Protein AF-A0A9C8ZLP3-F1 (afdb_monomer_lite)

Radius of gyration: 17.75 Å; chains: 1; bounding box: 31×35×66 Å

Structure (mmCIF, N/CA/C/O backbone):
data_AF-A0A9C8ZLP3-F1
#
_entry.id   AF-A0A9C8ZLP3-F1
#
loop_
_atom_site.group_PDB
_atom_site.id
_atom_site.type_symbol
_atom_site.label_atom_id
_atom_site.label_alt_id
_atom_site.label_comp_id
_atom_site.label_asym_id
_atom_site.label_entity_id
_atom_site.label_seq_id
_atom_site.pdbx_PDB_ins_code
_atom_site.Cartn_x
_atom_site.Cartn_y
_atom_site.Cartn_z
_atom_site.occupancy
_atom_site.B_iso_or_equiv
_atom_site.auth_seq_id
_atom_site.auth_comp_id
_atom_site.auth_asym_id
_atom_site.auth_atom_id
_atom_site.pdbx_PDB_model_num
ATOM 1 N N . MET A 1 1 ? -12.199 25.656 43.383 1.00 52.47 1 MET A N 1
ATOM 2 C CA . MET A 1 1 ? -12.696 25.255 42.046 1.00 52.47 1 MET A CA 1
ATOM 3 C C . MET A 1 1 ? -11.697 24.289 41.412 1.00 52.47 1 MET A C 1
ATOM 5 O O . MET A 1 1 ? -10.614 24.741 41.052 1.00 52.47 1 MET A O 1
ATOM 9 N N . PRO A 1 2 ? -11.982 22.980 41.310 1.00 51.72 2 PRO A N 1
ATOM 10 C CA . PRO A 1 2 ? -11.086 22.053 40.631 1.00 51.72 2 PRO A CA 1
ATOM 11 C C . PRO A 1 2 ? -11.290 22.150 39.112 1.00 51.72 2 PRO A C 1
ATOM 13 O O . PRO A 1 2 ? -12.404 22.006 38.611 1.00 51.72 2 PRO A O 1
ATOM 16 N N . ARG A 1 3 ? -10.205 22.421 38.374 1.00 53.78 3 ARG A N 1
ATOM 17 C CA . ARG A 1 3 ? -10.180 22.387 36.905 1.00 53.78 3 ARG A CA 1
ATOM 18 C C . ARG A 1 3 ? -10.364 20.938 36.453 1.00 53.78 3 ARG A C 1
ATOM 20 O O . ARG A 1 3 ? -9.429 20.144 36.517 1.00 53.78 3 ARG A O 1
ATOM 27 N N . LEU A 1 4 ? -11.566 20.603 35.991 1.00 54.75 4 LEU A N 1
ATOM 28 C CA . LEU A 1 4 ? -11.827 19.371 35.253 1.00 54.75 4 LEU A CA 1
ATOM 29 C C . LEU A 1 4 ? -10.991 19.402 33.970 1.00 54.75 4 LEU A C 1
ATOM 31 O O . LEU A 1 4 ? -11.309 20.115 33.017 1.00 54.75 4 LEU A O 1
ATOM 35 N N . SER A 1 5 ? -9.888 18.654 33.964 1.00 52.09 5 SER A N 1
ATOM 36 C CA . SER A 1 5 ? -9.126 18.388 32.752 1.00 52.09 5 SER A CA 1
ATOM 37 C C . SER A 1 5 ? -10.043 17.577 31.828 1.00 52.09 5 SER A C 1
ATOM 39 O O . SER A 1 5 ? -10.352 16.407 32.056 1.00 52.09 5 SER A O 1
ATOM 41 N N . LYS A 1 6 ? -10.587 18.251 30.810 1.00 52.53 6 LYS A N 1
ATOM 42 C CA . LYS A 1 6 ? -11.240 17.601 29.676 1.00 52.53 6 LYS A CA 1
ATOM 43 C C . LYS A 1 6 ? -10.163 16.768 28.982 1.00 52.53 6 LYS A C 1
ATOM 45 O O . LYS A 1 6 ? -9.488 17.260 28.080 1.00 52.53 6 LYS A O 1
ATOM 50 N N . LYS A 1 7 ? -10.007 15.502 29.380 1.00 52.66 7 LYS A N 1
ATOM 51 C CA . LYS A 1 7 ? -9.528 14.457 28.469 1.00 52.66 7 LYS A CA 1
ATOM 52 C C . LYS A 1 7 ? -10.536 14.416 27.327 1.00 52.66 7 LYS A C 1
ATOM 54 O O . LYS A 1 7 ? -11.556 13.743 27.408 1.00 52.66 7 LYS A O 1
ATOM 59 N N . ARG A 1 8 ? -10.3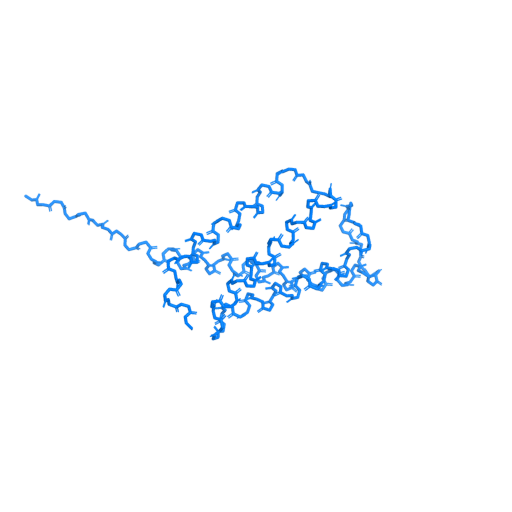05 15.249 26.314 1.00 54.38 8 ARG A N 1
ATOM 60 C CA . ARG A 1 8 ? -11.034 15.214 25.052 1.00 54.38 8 ARG A CA 1
ATOM 61 C C . ARG A 1 8 ? -10.865 13.787 24.543 1.00 54.38 8 ARG A C 1
ATOM 63 O O . ARG A 1 8 ? -9.734 13.358 24.350 1.00 54.38 8 ARG A O 1
ATOM 70 N N . ASP A 1 9 ? -11.953 13.033 24.434 1.00 55.53 9 ASP A N 1
ATOM 71 C CA . ASP A 1 9 ? -11.924 11.707 23.828 1.00 55.53 9 ASP A CA 1
ATOM 72 C C . ASP A 1 9 ? -11.326 11.853 22.419 1.00 55.53 9 ASP A C 1
ATOM 74 O O . ASP A 1 9 ? -11.980 12.317 21.490 1.00 55.53 9 ASP A O 1
ATOM 78 N N . GLU A 1 10 ? -10.045 11.516 22.260 1.00 59.22 10 GLU A N 1
ATOM 79 C CA . GLU A 1 10 ? -9.337 11.530 20.969 1.00 59.22 10 GLU A CA 1
ATOM 80 C C . GLU A 1 10 ? -9.709 10.317 20.106 1.00 59.22 10 GLU A C 1
ATOM 82 O O . GLU A 1 10 ? -9.320 10.216 18.941 1.00 59.22 10 GLU A O 1
ATOM 87 N N . ARG A 1 11 ? -10.472 9.374 20.672 1.00 63.66 11 ARG A N 1
ATOM 88 C CA . ARG A 1 11 ? -10.930 8.165 19.986 1.00 63.66 11 ARG A CA 1
ATOM 89 C C . ARG A 1 11 ? -11.678 8.479 18.682 1.00 63.66 11 ARG A C 1
ATOM 91 O O . ARG A 1 11 ? -11.249 7.931 17.669 1.00 63.66 11 ARG A O 1
ATOM 98 N N . PRO A 1 12 ? -12.708 9.349 18.633 1.00 72.06 12 PRO A N 1
ATOM 99 C CA . PRO A 1 12 ? -13.403 9.670 17.384 1.00 72.06 12 PRO A CA 1
ATOM 100 C C . PRO A 1 12 ? -12.479 10.264 16.313 1.00 72.06 12 PRO A C 1
ATOM 102 O O . PRO A 1 12 ? -12.583 9.884 15.151 1.00 72.06 12 PRO A O 1
ATOM 105 N N . ALA A 1 13 ? -11.518 11.115 16.692 1.00 77.38 13 ALA A N 1
ATOM 106 C CA . ALA A 1 13 ? -10.585 11.724 15.742 1.00 77.38 13 ALA A CA 1
ATOM 107 C C . ALA A 1 13 ? -9.642 10.690 15.100 1.00 77.38 13 ALA A C 1
ATOM 109 O O . ALA A 1 13 ? -9.403 10.734 13.896 1.00 77.38 13 ALA A O 1
ATOM 110 N N . ARG A 1 14 ? -9.150 9.715 15.878 1.00 78.25 14 ARG A N 1
ATOM 111 C CA . ARG A 1 14 ? -8.295 8.631 15.360 1.00 78.25 14 ARG A CA 1
ATOM 112 C C . ARG A 1 14 ? -9.042 7.681 14.428 1.00 78.25 14 ARG A C 1
ATOM 114 O O . ARG A 1 14 ? -8.485 7.279 13.413 1.00 78.25 14 ARG A O 1
ATOM 121 N N . HIS A 1 15 ? -10.287 7.334 14.758 1.00 81.25 15 HIS A N 1
ATOM 122 C CA . HIS A 1 15 ? -11.114 6.475 13.902 1.00 81.25 15 HIS A CA 1
ATOM 123 C C . HIS A 1 15 ? -11.460 7.173 12.588 1.00 81.25 15 HIS A C 1
ATOM 125 O O . HIS A 1 15 ? -11.387 6.552 11.528 1.00 81.25 15 HIS A O 1
ATOM 131 N N . TRP A 1 16 ? -11.780 8.469 12.650 1.00 84.94 16 TRP A N 1
ATOM 132 C CA . TRP A 1 16 ? -11.996 9.281 11.458 1.00 84.94 16 TRP A CA 1
ATOM 133 C C . TRP A 1 16 ? -10.737 9.330 10.587 1.00 84.94 16 TRP A C 1
ATOM 135 O O . TRP A 1 16 ? -10.803 8.983 9.411 1.00 84.94 16 TRP A O 1
ATOM 145 N N . LEU A 1 17 ? -9.578 9.646 11.175 1.00 87.56 17 LEU A N 1
ATOM 146 C CA . LEU A 1 17 ? -8.311 9.720 10.446 1.00 87.56 17 LEU A CA 1
ATOM 147 C C . LEU A 1 17 ? -7.940 8.382 9.791 1.00 87.56 17 LEU A C 1
ATOM 149 O O . LEU A 1 17 ? -7.583 8.355 8.617 1.00 87.56 17 LEU A O 1
ATOM 153 N N . LEU A 1 18 ? -8.062 7.268 10.519 1.00 86.94 18 LEU A N 1
ATOM 154 C CA . LEU A 1 18 ? -7.799 5.940 9.963 1.00 86.94 18 LEU A CA 1
ATOM 155 C C . LEU A 1 18 ? -8.747 5.617 8.802 1.00 86.94 18 LEU A C 1
ATOM 157 O O . LEU A 1 18 ? -8.304 5.091 7.787 1.00 86.94 18 LEU A O 1
ATOM 161 N N . SER A 1 19 ? -10.030 5.959 8.931 1.00 86.44 19 SER A N 1
ATOM 162 C CA . SER A 1 19 ? -11.024 5.723 7.877 1.00 86.44 19 SER A CA 1
ATOM 163 C C . SER A 1 19 ? -10.720 6.533 6.619 1.00 86.44 19 SER A C 1
ATOM 165 O O . SER A 1 19 ? -10.851 6.006 5.519 1.00 86.44 19 SER A O 1
ATOM 167 N N . VAL A 1 20 ? -10.268 7.783 6.776 1.00 90.31 20 VAL A N 1
ATOM 168 C CA . VAL A 1 20 ? -9.828 8.632 5.659 1.00 90.31 20 VAL A CA 1
ATOM 169 C C . VAL A 1 20 ? -8.602 8.0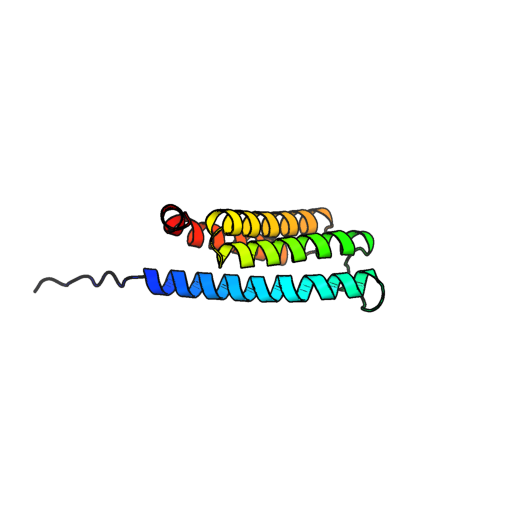29 4.977 1.00 90.31 20 VAL A C 1
ATOM 171 O O . VAL A 1 20 ? -8.612 7.861 3.761 1.00 90.31 20 VAL A O 1
ATOM 174 N N . ILE A 1 21 ? -7.575 7.642 5.741 1.00 89.81 21 ILE A N 1
ATOM 175 C CA . ILE A 1 21 ? -6.356 7.042 5.174 1.00 89.81 21 ILE A CA 1
ATOM 176 C C . ILE A 1 21 ? -6.684 5.741 4.434 1.00 89.81 21 ILE A C 1
ATOM 178 O O . ILE A 1 21 ? -6.206 5.529 3.322 1.00 89.81 21 ILE A O 1
ATOM 182 N N . LEU A 1 22 ? -7.524 4.881 5.013 1.00 89.12 22 LEU A N 1
ATOM 183 C CA . LEU A 1 22 ? -7.939 3.635 4.372 1.00 89.12 22 LEU A CA 1
ATOM 184 C C . LEU A 1 22 ? -8.770 3.874 3.112 1.00 89.12 22 LEU A C 1
ATOM 186 O O . LEU A 1 22 ? -8.567 3.168 2.131 1.00 89.12 22 LEU A O 1
ATOM 190 N N . ALA A 1 23 ? -9.643 4.883 3.096 1.00 89.25 23 ALA A N 1
ATOM 191 C CA . ALA A 1 23 ? -10.398 5.246 1.900 1.00 89.25 23 ALA A CA 1
ATOM 192 C C . ALA A 1 23 ? -9.478 5.765 0.782 1.00 89.25 23 ALA A C 1
ATOM 194 O O . ALA A 1 23 ? -9.641 5.383 -0.376 1.00 89.25 23 ALA A O 1
ATOM 195 N N . MET A 1 24 ? -8.474 6.580 1.126 1.00 91.12 24 MET A N 1
ATOM 196 C CA . MET A 1 24 ? -7.462 7.031 0.166 1.00 91.12 24 MET A CA 1
ATOM 197 C C . MET A 1 24 ? -6.656 5.850 -0.383 1.00 91.12 24 MET A C 1
ATOM 199 O O . MET A 1 24 ? -6.482 5.745 -1.592 1.00 91.12 24 MET A O 1
ATOM 203 N N . LEU A 1 25 ? -6.224 4.922 0.478 1.00 90.38 25 LEU A N 1
ATOM 204 C CA . LEU A 1 25 ? -5.530 3.704 0.051 1.00 90.38 25 LEU A CA 1
ATOM 205 C C . LEU A 1 25 ? -6.413 2.811 -0.825 1.00 90.38 25 LEU A C 1
ATOM 207 O O . LEU A 1 25 ? -5.928 2.286 -1.823 1.00 90.38 25 LEU A O 1
ATOM 211 N N . ALA A 1 26 ? -7.699 2.666 -0.493 1.00 88.25 26 ALA A N 1
ATOM 212 C CA . ALA A 1 26 ? -8.655 1.925 -1.310 1.00 88.25 26 ALA A CA 1
ATOM 213 C C . ALA A 1 26 ? -8.715 2.503 -2.725 1.00 88.25 26 ALA A C 1
ATOM 215 O O . ALA A 1 26 ? -8.579 1.757 -3.689 1.00 88.25 26 ALA A O 1
ATOM 216 N N . ALA A 1 27 ? -8.872 3.825 -2.846 1.00 88.88 27 ALA A N 1
ATOM 217 C CA . ALA A 1 27 ? -8.910 4.501 -4.136 1.00 88.88 27 ALA A CA 1
ATOM 218 C C . ALA A 1 27 ? -7.599 4.300 -4.909 1.00 88.88 27 ALA A C 1
ATOM 220 O O . ALA A 1 27 ? -7.637 3.910 -6.073 1.00 88.88 27 ALA A O 1
ATOM 221 N N . THR A 1 28 ? -6.447 4.481 -4.258 1.00 88.56 28 THR A N 1
ATOM 222 C CA . THR A 1 28 ? -5.137 4.277 -4.890 1.00 88.56 28 THR A CA 1
ATOM 223 C C . THR A 1 28 ? -4.965 2.851 -5.402 1.00 88.56 28 THR A C 1
ATOM 225 O O . THR A 1 28 ? -4.559 2.669 -6.543 1.00 88.56 28 THR A O 1
ATOM 228 N N . PHE A 1 29 ? -5.303 1.834 -4.607 1.00 90.00 29 PHE A N 1
ATOM 229 C CA . PHE A 1 29 ? -5.144 0.438 -5.017 1.00 90.00 29 PHE A CA 1
ATOM 230 C C . PHE A 1 29 ? -6.162 0.009 -6.083 1.00 90.00 29 PHE A C 1
ATOM 232 O O . PHE A 1 29 ? -5.799 -0.684 -7.034 1.00 90.00 29 PHE A O 1
ATOM 239 N N . LEU A 1 30 ? -7.422 0.445 -5.961 1.00 89.44 30 LEU A N 1
ATOM 240 C CA . LEU A 1 30 ? -8.484 0.130 -6.922 1.00 89.44 30 LEU A CA 1
ATOM 241 C C . LEU A 1 30 ? -8.273 0.804 -8.278 1.00 89.44 30 LEU A C 1
ATOM 243 O O . LEU A 1 30 ? -8.640 0.218 -9.290 1.00 89.44 30 LEU A O 1
ATOM 247 N N . LEU A 1 31 ? -7.695 2.007 -8.307 1.00 89.69 31 LEU A N 1
ATOM 248 C CA . LEU A 1 31 ? -7.357 2.707 -9.550 1.00 89.69 31 LEU A CA 1
ATOM 249 C C . LEU A 1 31 ? -5.983 2.289 -10.087 1.00 89.69 31 LEU A C 1
ATOM 251 O O . LEU A 1 31 ? -5.794 2.204 -11.297 1.00 89.69 31 LEU A O 1
ATOM 255 N N . GLY A 1 32 ? -5.035 1.976 -9.204 1.00 85.94 32 GLY A N 1
ATOM 256 C CA . GLY A 1 32 ? -3.687 1.559 -9.576 1.00 85.94 32 GLY A CA 1
ATOM 257 C C . GLY A 1 32 ? -3.666 0.215 -10.297 1.00 85.94 32 GLY A C 1
ATOM 258 O O . GLY A 1 32 ? -2.994 0.084 -11.315 1.00 85.94 32 GLY A O 1
ATOM 259 N N . ALA A 1 33 ? -4.427 -0.778 -9.825 1.00 88.31 33 ALA A N 1
ATOM 260 C CA . ALA A 1 33 ? -4.485 -2.095 -10.465 1.00 88.31 33 ALA A CA 1
ATOM 261 C C . ALA A 1 33 ? -4.887 -2.046 -11.959 1.00 88.31 33 ALA A C 1
ATOM 263 O O . ALA A 1 33 ? -4.129 -2.575 -12.774 1.00 88.31 33 ALA A O 1
ATOM 264 N N . PRO A 1 34 ? -6.013 -1.415 -12.361 1.00 89.62 34 PRO A N 1
ATOM 265 C CA . PRO A 1 34 ? -6.380 -1.306 -13.768 1.00 89.62 34 PRO A CA 1
ATOM 266 C C . PRO A 1 34 ? -5.409 -0.417 -14.547 1.00 89.62 34 PRO A C 1
ATOM 268 O O . PRO A 1 34 ? -5.066 -0.778 -15.665 1.00 89.62 34 PRO A O 1
ATOM 271 N N . TYR A 1 35 ? -4.905 0.675 -13.963 1.00 88.25 35 TYR A N 1
ATOM 272 C CA . TYR A 1 35 ? -3.902 1.528 -14.610 1.00 88.25 35 TYR A CA 1
ATOM 273 C C . TYR A 1 35 ? -2.639 0.738 -14.997 1.00 88.25 35 TYR A C 1
ATOM 275 O O . TYR A 1 35 ? -2.261 0.687 -16.166 1.00 88.25 35 TYR A O 1
ATOM 283 N N . PHE A 1 36 ? -2.022 0.029 -14.044 1.00 87.44 36 PHE A N 1
ATOM 284 C CA . PHE A 1 36 ? -0.828 -0.776 -14.325 1.00 87.44 36 PHE A CA 1
ATOM 285 C C . PHE A 1 36 ? -1.116 -1.952 -15.257 1.00 87.44 36 PHE A C 1
ATOM 287 O O . PHE A 1 36 ? -0.230 -2.367 -16.001 1.00 87.44 36 PHE A O 1
ATOM 294 N N . PHE A 1 37 ? -2.342 -2.478 -15.245 1.00 89.06 37 PHE A N 1
ATOM 295 C CA . PHE A 1 37 ? -2.747 -3.525 -16.173 1.00 89.06 37 PHE A CA 1
ATOM 296 C C . PHE A 1 37 ? -2.843 -2.990 -17.603 1.00 89.06 37 PHE A C 1
ATOM 298 O O . PHE A 1 37 ? -2.272 -3.596 -18.505 1.00 89.06 37 PHE A O 1
ATOM 305 N N . LEU A 1 38 ? -3.496 -1.840 -17.801 1.00 90.12 38 LEU A N 1
ATOM 306 C CA . LEU A 1 38 ? -3.577 -1.162 -19.096 1.00 90.12 38 LEU A CA 1
ATOM 307 C C . LEU A 1 38 ? -2.189 -0.771 -19.612 1.00 90.12 38 LEU A C 1
ATOM 309 O O . LEU A 1 38 ? -1.911 -0.954 -20.797 1.00 90.12 38 LEU A O 1
ATOM 313 N N . ALA A 1 39 ? -1.303 -0.313 -18.724 1.00 87.56 39 ALA A N 1
ATOM 314 C CA . ALA A 1 39 ? 0.086 -0.039 -19.071 1.00 87.56 39 ALA A CA 1
ATOM 315 C C . ALA A 1 39 ? 0.840 -1.310 -19.492 1.00 87.56 39 ALA A C 1
ATOM 317 O O . ALA A 1 39 ? 1.551 -1.314 -20.493 1.00 87.56 39 ALA A O 1
ATOM 318 N N . TRP A 1 40 ? 0.641 -2.420 -18.775 1.00 87.75 40 TRP A N 1
ATOM 319 C CA . TRP A 1 40 ? 1.289 -3.695 -19.088 1.00 87.75 40 TRP A CA 1
ATOM 320 C C . TRP A 1 40 ? 0.874 -4.258 -20.454 1.00 87.75 40 TRP A C 1
ATOM 322 O O . TRP A 1 40 ? 1.724 -4.753 -21.194 1.00 87.75 40 TRP A O 1
ATOM 332 N N . ILE A 1 41 ? -0.406 -4.157 -20.822 1.00 89.75 41 ILE A N 1
ATOM 333 C CA . ILE A 1 41 ? -0.890 -4.608 -22.138 1.00 89.75 41 ILE A CA 1
ATOM 334 C C . ILE A 1 41 ? -0.632 -3.590 -23.267 1.00 89.75 41 ILE A C 1
ATOM 336 O O . ILE A 1 41 ? -1.080 -3.807 -24.391 1.00 89.75 41 ILE A O 1
ATOM 340 N N . GLY A 1 42 ? 0.068 -2.484 -22.983 1.00 83.88 42 GLY A N 1
ATOM 341 C CA . GLY A 1 42 ? 0.446 -1.462 -23.965 1.00 83.88 42 GLY A CA 1
ATOM 342 C C . GLY A 1 42 ? -0.681 -0.512 -24.383 1.00 83.88 42 GLY A C 1
ATOM 343 O O . GLY A 1 42 ? -0.552 0.177 -25.393 1.00 83.88 42 GLY A O 1
ATOM 344 N N . VAL A 1 43 ? -1.789 -0.477 -23.637 1.00 88.19 43 VAL A N 1
ATOM 345 C CA . VAL A 1 43 ? -2.913 0.447 -23.878 1.00 88.19 43 VAL A CA 1
ATOM 346 C C . VAL A 1 43 ? -2.634 1.825 -23.278 1.00 88.19 43 VAL A C 1
ATOM 348 O O . VAL A 1 43 ? -3.037 2.836 -23.849 1.00 88.19 43 VA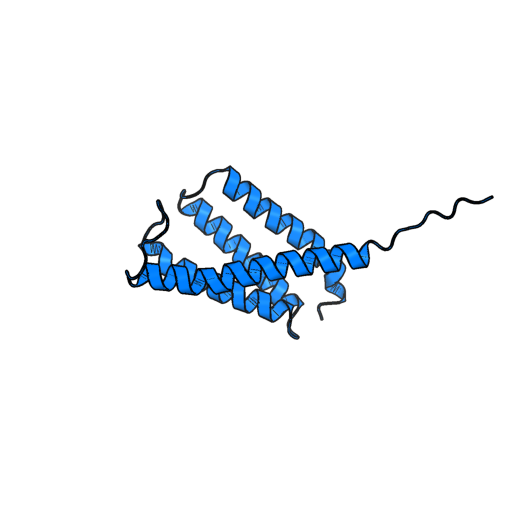L A O 1
ATOM 351 N N . GLU A 1 44 ? -1.914 1.878 -22.157 1.00 84.56 44 GLU A N 1
ATOM 352 C CA . GLU A 1 44 ? -1.438 3.125 -21.556 1.00 84.56 44 GLU A CA 1
ATOM 353 C C . GLU A 1 44 ? 0.088 3.174 -21.499 1.00 84.56 44 GLU A C 1
ATOM 355 O O . GLU A 1 44 ? 0.766 2.149 -21.475 1.00 84.56 44 GLU A O 1
ATOM 360 N N . ASN A 1 45 ? 0.646 4.384 -21.469 1.00 82.06 45 ASN A N 1
ATOM 361 C CA . ASN A 1 45 ? 2.077 4.533 -21.239 1.0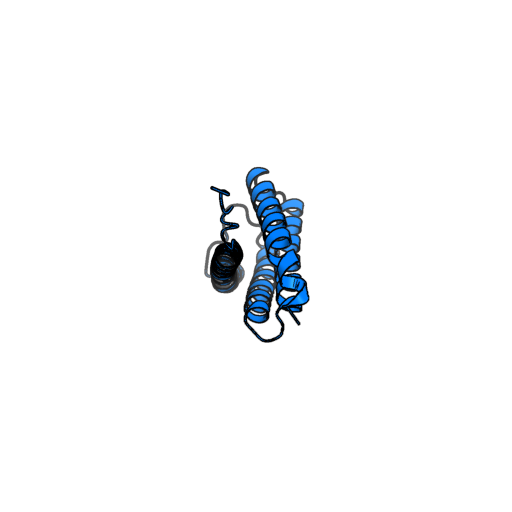0 82.06 45 ASN A CA 1
ATOM 362 C C . ASN A 1 45 ? 2.364 4.343 -19.744 1.00 82.06 45 ASN A C 1
ATOM 364 O O . ASN A 1 45 ? 1.701 4.988 -18.919 1.00 82.06 45 ASN A O 1
ATOM 368 N N . PRO A 1 46 ? 3.354 3.511 -19.376 1.00 78.25 46 PRO A N 1
ATOM 369 C CA . PRO A 1 46 ? 3.778 3.402 -17.993 1.00 78.25 46 PRO A CA 1
ATOM 370 C C . PRO A 1 46 ? 4.319 4.751 -17.497 1.00 78.25 46 PRO A C 1
ATOM 372 O O . PRO A 1 46 ? 4.772 5.581 -18.299 1.00 78.25 46 PRO A O 1
ATOM 375 N N . PRO A 1 47 ? 4.300 5.000 -16.178 1.00 72.81 47 PRO A N 1
ATOM 376 C CA . PRO A 1 47 ? 4.851 6.230 -15.645 1.00 72.81 47 PRO A CA 1
ATOM 377 C C . PRO A 1 47 ? 6.339 6.368 -16.016 1.00 72.81 47 PRO A C 1
ATOM 379 O O . PRO A 1 47 ? 7.070 5.373 -16.037 1.00 72.81 47 PRO A O 1
ATOM 382 N N . PRO A 1 48 ? 6.823 7.594 -16.281 1.00 70.88 48 PRO A N 1
ATOM 383 C CA . PRO A 1 48 ? 8.203 7.800 -16.693 1.00 70.88 48 PRO A CA 1
ATOM 384 C C . PRO A 1 48 ? 9.183 7.224 -15.664 1.00 70.88 48 PRO A C 1
ATOM 386 O O . PRO A 1 48 ? 9.087 7.511 -14.470 1.00 70.88 48 PRO A O 1
ATOM 389 N N . GLY A 1 49 ? 10.137 6.423 -16.141 1.00 70.31 49 GLY A N 1
ATOM 390 C CA . GLY A 1 49 ? 11.155 5.777 -15.310 1.00 70.31 49 GLY A CA 1
ATOM 391 C C . GLY A 1 49 ? 10.762 4.406 -14.759 1.00 70.31 49 GLY A C 1
ATOM 392 O O . GLY A 1 49 ? 11.605 3.766 -14.141 1.00 70.31 49 GLY A O 1
ATOM 393 N N . TRP A 1 50 ? 9.537 3.927 -14.986 1.00 70.25 50 TRP A N 1
ATOM 394 C CA . TRP A 1 50 ? 9.111 2.619 -14.491 1.00 70.25 50 TRP A CA 1
ATOM 395 C C . TRP A 1 50 ? 9.586 1.479 -15.399 1.00 70.25 50 TRP A C 1
ATOM 397 O O . TRP A 1 50 ? 9.390 1.556 -16.610 1.00 70.25 50 TRP A O 1
ATOM 407 N N . PRO A 1 51 ? 10.191 0.409 -14.848 1.00 73.25 51 PRO A N 1
ATOM 408 C CA . PRO A 1 51 ? 10.589 -0.742 -15.651 1.00 73.25 51 PRO A CA 1
ATOM 409 C C . PRO A 1 51 ? 9.360 -1.512 -16.158 1.00 73.25 51 PRO A C 1
ATOM 411 O O . PRO A 1 51 ? 8.561 -1.982 -15.352 1.00 73.25 51 PRO A O 1
ATOM 414 N N . ASP A 1 52 ? 9.244 -1.750 -17.467 1.00 70.88 52 ASP A N 1
ATOM 415 C CA . ASP A 1 52 ? 8.111 -2.505 -18.042 1.00 70.88 52 ASP A CA 1
ATOM 416 C C . ASP A 1 52 ? 7.951 -3.902 -17.418 1.00 70.88 52 ASP A C 1
ATOM 418 O O . ASP A 1 52 ? 6.843 -4.377 -17.165 1.00 70.88 52 ASP A O 1
ATOM 422 N N . ALA A 1 53 ? 9.076 -4.545 -17.086 1.00 76.25 53 ALA A N 1
ATOM 423 C CA . ALA A 1 53 ? 9.112 -5.870 -16.471 1.00 76.25 53 ALA A CA 1
ATOM 424 C C . ALA A 1 53 ? 8.473 -5.927 -15.069 1.00 76.25 53 ALA A C 1
ATOM 426 O O . ALA A 1 53 ? 8.162 -7.017 -14.586 1.00 76.25 53 ALA A O 1
ATOM 427 N N . SER A 1 54 ? 8.278 -4.787 -14.399 1.00 79.62 54 SER A N 1
ATOM 428 C CA . SER A 1 54 ? 7.688 -4.739 -13.060 1.00 79.62 54 SER A CA 1
ATOM 429 C C . SER A 1 54 ? 6.202 -4.390 -13.046 1.00 79.62 54 SER A C 1
ATOM 431 O O . SER A 1 54 ? 5.554 -4.596 -12.018 1.00 79.62 54 SER A O 1
ATOM 433 N N . LEU A 1 55 ? 5.622 -3.956 -14.170 1.00 84.81 55 LEU A N 1
ATOM 434 C CA . LEU A 1 55 ? 4.193 -3.632 -14.272 1.00 84.81 55 LEU A CA 1
ATOM 435 C C . LEU A 1 55 ? 3.274 -4.777 -13.797 1.00 84.81 55 LEU A C 1
ATOM 437 O O . LEU A 1 55 ? 2.376 -4.500 -12.998 1.00 84.81 55 LEU A O 1
ATOM 441 N N . PRO A 1 56 ? 3.514 -6.063 -14.142 1.00 87.81 56 PRO A N 1
ATOM 442 C CA . PRO A 1 56 ? 2.682 -7.164 -13.647 1.00 87.81 56 PRO A CA 1
ATOM 443 C C . PRO A 1 56 ? 2.734 -7.304 -12.120 1.00 87.81 56 PRO A C 1
ATOM 445 O O . PRO A 1 56 ? 1.720 -7.571 -11.477 1.00 87.81 56 PRO A O 1
ATOM 448 N N . LEU A 1 57 ? 3.910 -7.084 -11.520 1.00 87.56 57 LEU A N 1
ATOM 449 C CA . LEU A 1 57 ? 4.088 -7.093 -10.066 1.00 87.56 57 LEU A CA 1
ATOM 450 C C . LEU A 1 57 ? 3.263 -5.984 -9.411 1.00 87.56 57 LEU A C 1
ATOM 452 O O . LEU A 1 57 ? 2.587 -6.237 -8.416 1.00 87.56 57 LEU A O 1
ATOM 456 N N . TYR A 1 58 ? 3.255 -4.781 -9.985 1.00 87.00 58 TYR A N 1
ATOM 457 C CA . TYR A 1 58 ? 2.434 -3.688 -9.473 1.00 87.00 58 TYR A CA 1
ATOM 458 C C . TYR A 1 58 ? 0.935 -3.967 -9.600 1.00 87.00 58 TYR A C 1
ATOM 460 O O . TYR A 1 58 ? 0.202 -3.630 -8.670 1.00 87.00 58 TYR A O 1
ATOM 468 N N . VAL A 1 59 ? 0.471 -4.630 -10.663 1.00 90.44 59 VAL A N 1
ATOM 469 C CA . VAL A 1 59 ? -0.930 -5.084 -10.764 1.00 90.44 59 VAL A CA 1
ATOM 470 C C . VAL A 1 59 ? -1.277 -6.012 -9.600 1.00 90.44 59 VAL A C 1
ATOM 472 O O . VAL A 1 59 ? -2.253 -5.768 -8.888 1.00 90.44 59 VAL A O 1
ATOM 475 N N . VAL A 1 60 ? -0.453 -7.037 -9.361 1.00 92.25 60 VAL A N 1
ATOM 476 C CA . VAL A 1 60 ? -0.672 -8.015 -8.283 1.00 92.25 60 VAL A CA 1
ATOM 477 C C . VAL A 1 60 ? -0.665 -7.338 -6.913 1.00 92.25 60 VAL A C 1
ATOM 479 O O . VAL A 1 60 ? -1.556 -7.580 -6.098 1.00 92.25 60 VAL A O 1
ATOM 482 N N . ILE A 1 61 ? 0.303 -6.455 -6.664 1.00 91.75 61 ILE A N 1
ATOM 483 C CA . ILE A 1 61 ? 0.426 -5.738 -5.393 1.00 91.75 61 ILE A CA 1
ATOM 484 C C . ILE A 1 61 ? -0.769 -4.803 -5.171 1.00 91.75 61 ILE A C 1
ATOM 486 O O . ILE A 1 61 ? -1.320 -4.783 -4.073 1.00 91.75 61 ILE A O 1
ATOM 490 N N . ASN A 1 62 ? -1.217 -4.067 -6.192 1.00 90.94 62 ASN A N 1
ATOM 491 C CA . ASN A 1 62 ? -2.386 -3.192 -6.067 1.00 90.94 62 ASN A CA 1
ATOM 492 C C . ASN A 1 62 ? -3.676 -4.000 -5.862 1.00 90.94 62 ASN A C 1
ATOM 494 O O . ASN A 1 62 ? -4.487 -3.638 -5.013 1.00 90.94 62 ASN A O 1
ATOM 498 N N . ALA A 1 63 ? -3.849 -5.132 -6.551 1.00 91.94 63 ALA A N 1
ATOM 499 C CA . ALA A 1 63 ? -4.990 -6.020 -6.329 1.00 91.94 63 ALA A CA 1
ATOM 500 C C . ALA A 1 63 ? -5.006 -6.579 -4.894 1.00 91.94 63 ALA A C 1
ATOM 502 O O . ALA A 1 63 ? -6.044 -6.565 -4.227 1.00 91.94 63 ALA A O 1
ATOM 503 N N . PHE A 1 64 ? -3.845 -7.005 -4.384 1.00 93.31 64 PHE A N 1
ATOM 504 C CA . PHE A 1 64 ? -3.705 -7.470 -3.004 1.00 93.31 64 PHE A CA 1
ATOM 505 C C . PHE A 1 64 ? -3.933 -6.341 -1.986 1.00 93.31 64 PHE A C 1
ATOM 507 O O . PHE A 1 64 ? -4.578 -6.555 -0.956 1.00 93.31 64 PHE A O 1
ATOM 514 N N . GLY A 1 65 ? -3.481 -5.124 -2.296 1.00 90.94 65 GLY A N 1
ATOM 515 C CA . GLY A 1 65 ? -3.750 -3.920 -1.515 1.00 90.94 65 GLY A CA 1
ATOM 516 C C . GLY A 1 65 ? -5.238 -3.606 -1.422 1.00 90.94 65 GLY A C 1
ATOM 517 O O . GLY A 1 65 ? -5.758 -3.424 -0.321 1.00 90.94 65 GLY A O 1
ATOM 518 N N . ALA A 1 66 ? -5.951 -3.625 -2.550 1.00 90.56 66 ALA A N 1
ATOM 519 C CA . ALA A 1 66 ? -7.395 -3.409 -2.592 1.00 90.56 66 ALA A CA 1
ATOM 520 C C . ALA A 1 66 ? -8.143 -4.479 -1.781 1.00 90.56 66 ALA A C 1
ATOM 522 O O . ALA A 1 66 ? -8.977 -4.142 -0.938 1.00 90.56 66 ALA A O 1
ATOM 523 N N . ALA A 1 67 ? -7.794 -5.756 -1.964 1.00 91.12 67 ALA A N 1
ATOM 524 C CA . ALA A 1 67 ? -8.368 -6.859 -1.195 1.00 91.12 67 ALA A CA 1
ATOM 525 C C . ALA A 1 67 ? -8.100 -6.715 0.312 1.00 91.12 67 ALA A C 1
ATOM 527 O O . ALA A 1 67 ? -9.000 -6.927 1.123 1.00 91.12 67 ALA A O 1
ATOM 528 N N . SER A 1 68 ? -6.890 -6.298 0.691 1.00 90.88 68 SER A N 1
ATOM 529 C CA . SER A 1 68 ? -6.511 -6.079 2.088 1.00 90.88 68 SER A CA 1
ATOM 530 C C . SER A 1 68 ? -7.285 -4.925 2.715 1.00 90.88 68 SER A C 1
ATOM 532 O O . SER A 1 68 ? -7.778 -5.058 3.834 1.00 90.88 68 SER A O 1
ATOM 534 N N . VAL A 1 69 ? -7.448 -3.810 1.997 1.00 89.50 69 VAL A N 1
ATOM 535 C CA . VAL A 1 69 ? -8.252 -2.677 2.471 1.00 89.50 69 VAL A CA 1
ATOM 536 C C . VAL A 1 69 ? -9.715 -3.088 2.629 1.00 89.50 69 VAL A C 1
ATOM 538 O O . VAL A 1 69 ? -10.301 -2.836 3.680 1.00 89.50 69 VAL A O 1
ATOM 541 N N . LEU A 1 70 ? -10.294 -3.796 1.655 1.00 89.12 70 LEU A N 1
ATOM 542 C CA . LEU A 1 70 ? -11.646 -4.349 1.781 1.00 89.12 70 LEU A CA 1
ATOM 543 C C . LEU A 1 70 ? -11.753 -5.280 2.996 1.00 89.12 70 LEU A C 1
ATOM 545 O O . LEU A 1 70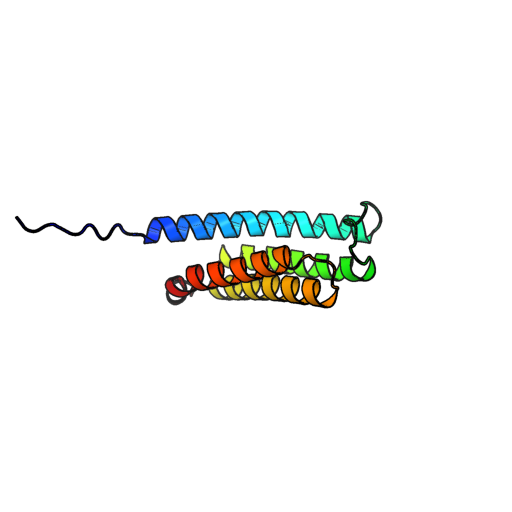 ? -12.686 -5.150 3.786 1.00 89.12 70 LEU A O 1
ATOM 549 N N . ALA A 1 71 ? -10.769 -6.154 3.214 1.00 87.81 71 ALA A N 1
ATOM 550 C CA . ALA A 1 71 ? -10.732 -7.041 4.373 1.00 87.81 71 ALA A CA 1
ATOM 551 C C . ALA A 1 71 ? -10.717 -6.279 5.714 1.00 87.81 71 ALA A C 1
ATOM 553 O O . ALA A 1 71 ? -11.307 -6.767 6.680 1.00 87.81 71 ALA A O 1
ATOM 554 N N . VAL A 1 72 ? -10.126 -5.073 5.774 1.00 85.69 72 VAL A N 1
ATOM 555 C CA . VAL A 1 72 ? -10.217 -4.184 6.953 1.00 85.69 72 VAL A CA 1
ATOM 556 C C . VAL A 1 72 ? -11.655 -3.725 7.213 1.00 85.69 72 VAL A C 1
ATOM 558 O O . VAL A 1 72 ? -12.058 -3.608 8.371 1.00 85.69 72 VAL A O 1
ATOM 561 N N . TYR A 1 73 ? -12.430 -3.457 6.160 1.00 82.50 73 TYR A N 1
ATOM 562 C CA . TYR A 1 73 ? -13.823 -3.014 6.274 1.00 82.50 73 TYR A CA 1
ATOM 563 C C . TYR A 1 73 ? -14.798 -4.165 6.568 1.00 82.50 73 TYR A C 1
ATOM 565 O O . TYR A 1 73 ? -15.813 -3.950 7.234 1.00 82.50 73 TYR A O 1
ATOM 573 N N . PHE A 1 74 ? -14.487 -5.381 6.114 1.00 83.19 74 PHE A N 1
ATOM 574 C CA . PHE A 1 74 ? -15.279 -6.584 6.377 1.00 83.19 74 PHE A CA 1
ATOM 575 C C . PHE A 1 74 ? -14.905 -7.251 7.717 1.00 83.19 74 PHE A C 1
ATOM 577 O O . PHE A 1 74 ? -14.292 -6.659 8.600 1.00 83.19 74 PHE A O 1
ATOM 584 N N . TRP A 1 75 ? -15.320 -8.503 7.914 1.00 74.56 75 TRP A N 1
ATOM 585 C CA . TRP A 1 75 ? -15.181 -9.245 9.175 1.00 74.56 75 TRP A CA 1
ATOM 586 C C . TRP A 1 75 ? -13.734 -9.681 9.473 1.00 74.56 75 TRP A C 1
ATOM 588 O O . TRP A 1 75 ? -13.472 -10.303 10.491 1.00 74.56 75 TRP A O 1
ATOM 598 N N . TRP A 1 76 ? -12.782 -9.361 8.592 1.00 77.69 76 TRP A N 1
ATOM 599 C CA . TRP A 1 76 ? -11.399 -9.841 8.628 1.00 77.69 76 TRP A CA 1
ATOM 600 C C . TRP A 1 76 ? -10.447 -8.717 9.043 1.00 77.69 76 TRP A C 1
ATOM 602 O O . TRP A 1 76 ? -9.344 -8.584 8.515 1.00 77.69 76 TRP A O 1
ATOM 612 N N . LYS A 1 77 ? -10.878 -7.884 9.996 1.00 81.88 77 LYS A N 1
ATOM 613 C CA . LYS A 1 77 ? -10.295 -6.557 10.230 1.00 81.88 77 LYS A CA 1
ATOM 614 C C . LYS A 1 77 ? -8.802 -6.591 10.555 1.00 81.88 77 LYS A C 1
ATOM 616 O O . LYS A 1 77 ? -8.026 -5.800 10.020 1.00 81.88 77 LYS A O 1
ATOM 621 N N . ARG A 1 78 ? -8.380 -7.527 11.413 1.00 84.69 78 ARG A N 1
ATOM 622 C CA . ARG A 1 78 ? -6.969 -7.698 11.792 1.00 84.69 78 ARG A CA 1
ATOM 623 C C . ARG A 1 78 ? -6.115 -8.228 10.641 1.00 84.69 78 ARG A C 1
ATOM 625 O O . ARG A 1 78 ? -5.012 -7.734 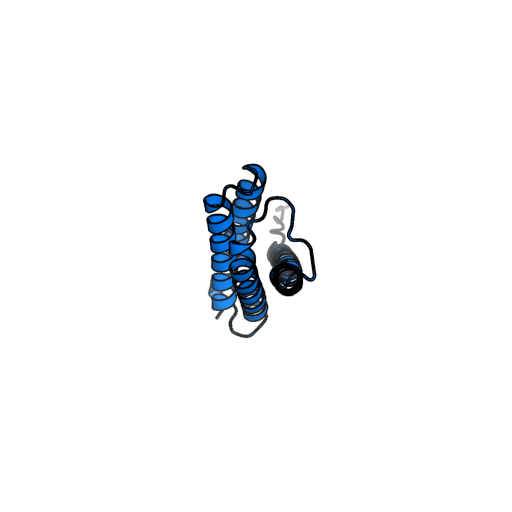10.431 1.00 84.69 78 ARG A O 1
ATOM 632 N N . TRP A 1 79 ? -6.629 -9.197 9.888 1.00 86.19 79 TRP A N 1
ATOM 633 C CA . TRP A 1 79 ? -5.940 -9.760 8.725 1.00 86.19 79 TRP A CA 1
ATOM 634 C C . TRP A 1 79 ? -5.825 -8.750 7.588 1.00 86.19 79 TRP A C 1
ATOM 636 O O . TRP A 1 79 ? -4.755 -8.626 6.999 1.00 86.19 79 TRP A O 1
ATOM 646 N N . GLY A 1 80 ? -6.869 -7.955 7.357 1.00 86.94 80 GLY A N 1
ATOM 647 C CA . GLY A 1 80 ? -6.823 -6.826 6.438 1.00 86.94 80 GLY A CA 1
ATOM 648 C C . GLY A 1 80 ? -5.770 -5.800 6.847 1.00 86.94 80 GLY A C 1
ATOM 649 O O . GLY A 1 80 ? -4.987 -5.369 6.009 1.00 86.94 80 GLY A O 1
ATOM 650 N N . ALA A 1 81 ? -5.672 -5.458 8.139 1.00 87.31 81 ALA A N 1
ATOM 651 C CA . ALA A 1 81 ? -4.674 -4.497 8.615 1.00 87.31 81 ALA A CA 1
ATOM 652 C C . ALA A 1 81 ? -3.241 -5.006 8.386 1.00 87.31 81 ALA A C 1
ATOM 654 O O . ALA A 1 81 ? -2.388 -4.254 7.911 1.00 87.31 81 ALA A O 1
ATOM 655 N N . TYR A 1 82 ? -2.985 -6.291 8.658 1.00 89.25 82 TYR A N 1
ATOM 656 C CA . TYR A 1 82 ? -1.713 -6.928 8.309 1.00 89.25 82 TYR A CA 1
ATOM 657 C C . TYR A 1 82 ? -1.452 -6.906 6.802 1.00 89.25 82 TYR A C 1
ATOM 659 O O . TYR A 1 82 ? -0.342 -6.578 6.390 1.00 89.25 82 TYR A O 1
ATOM 667 N N . GLY A 1 83 ? -2.465 -7.212 5.989 1.00 90.12 83 GLY A N 1
ATOM 668 C CA . GLY A 1 83 ? -2.367 -7.199 4.532 1.00 90.12 83 GLY A CA 1
ATOM 669 C C . GLY A 1 83 ? -2.032 -5.814 3.978 1.00 90.12 83 GLY A C 1
ATOM 670 O O . GLY A 1 83 ? -1.143 -5.692 3.139 1.00 90.12 83 GLY A O 1
ATOM 671 N N . VAL A 1 84 ? -2.652 -4.751 4.503 1.00 90.06 84 VAL A N 1
ATOM 672 C CA . VAL A 1 84 ? -2.354 -3.363 4.109 1.00 90.06 84 VAL A CA 1
ATOM 673 C C . VAL A 1 84 ? -0.906 -3.008 4.447 1.00 90.06 84 VAL A C 1
ATOM 675 O O . VAL A 1 84 ? -0.189 -2.485 3.595 1.00 90.06 84 VAL A O 1
ATOM 678 N N . LEU A 1 85 ? -0.450 -3.330 5.662 1.00 91.31 85 LEU A N 1
ATOM 679 C CA . LEU A 1 85 ? 0.933 -3.073 6.074 1.00 91.31 85 LEU A CA 1
ATOM 680 C C . LEU A 1 85 ? 1.938 -3.862 5.226 1.00 91.31 85 LEU A C 1
ATOM 682 O O . LEU A 1 85 ? 2.942 -3.296 4.800 1.00 91.31 85 LEU A O 1
ATOM 686 N N . ALA A 1 86 ? 1.655 -5.136 4.947 1.00 91.75 86 ALA A N 1
ATOM 687 C CA . ALA A 1 86 ? 2.490 -5.973 4.093 1.00 91.75 86 ALA A CA 1
ATOM 688 C C . ALA A 1 86 ? 2.554 -5.421 2.663 1.00 91.75 86 ALA A C 1
ATOM 690 O O . ALA A 1 86 ? 3.643 -5.276 2.126 1.00 91.75 86 ALA A O 1
ATOM 691 N N . THR A 1 87 ? 1.415 -5.022 2.088 1.00 92.25 87 THR A N 1
ATOM 692 C CA . THR A 1 87 ? 1.344 -4.425 0.743 1.00 92.25 87 THR A CA 1
ATOM 693 C C . THR A 1 87 ? 2.210 -3.171 0.649 1.00 92.25 87 THR A C 1
ATOM 695 O O . THR A 1 87 ? 3.006 -3.031 -0.278 1.00 92.25 87 THR A O 1
ATOM 698 N N . LEU A 1 88 ? 2.088 -2.264 1.623 1.00 90.75 88 LEU A N 1
ATOM 699 C CA . LEU A 1 88 ? 2.880 -1.034 1.655 1.00 90.75 88 LEU A CA 1
ATOM 700 C C . LEU A 1 88 ? 4.372 -1.320 1.844 1.00 90.75 88 LEU A C 1
ATOM 702 O O . LEU A 1 88 ? 5.198 -0.683 1.194 1.00 90.75 88 LEU A O 1
ATOM 706 N N . ALA A 1 89 ? 4.722 -2.291 2.690 1.00 90.75 89 ALA A N 1
ATOM 707 C CA . ALA A 1 89 ? 6.105 -2.718 2.862 1.00 90.75 89 ALA A CA 1
ATOM 708 C C . ALA A 1 89 ? 6.673 -3.315 1.565 1.00 90.75 89 ALA A C 1
ATOM 710 O O . ALA A 1 89 ? 7.773 -2.950 1.164 1.00 90.75 89 ALA A O 1
ATOM 711 N N . THR A 1 90 ? 5.912 -4.161 0.864 1.00 90.12 90 THR A N 1
ATOM 712 C CA . THR A 1 90 ? 6.315 -4.729 -0.429 1.00 90.12 90 THR A CA 1
ATOM 713 C C . THR A 1 90 ? 6.498 -3.645 -1.487 1.00 90.12 90 THR A C 1
ATOM 715 O O . THR A 1 90 ? 7.509 -3.670 -2.186 1.00 90.12 90 THR A O 1
ATOM 718 N N . LEU A 1 91 ? 5.587 -2.666 -1.577 1.00 86.81 91 LEU A N 1
ATOM 719 C CA . LEU A 1 91 ? 5.750 -1.511 -2.470 1.00 86.81 91 LEU A CA 1
ATOM 720 C C . LEU A 1 91 ? 7.024 -0.735 -2.149 1.00 86.81 91 LEU A C 1
ATOM 722 O O . LEU A 1 91 ? 7.798 -0.430 -3.051 1.00 86.81 91 LEU A O 1
ATOM 726 N N . LEU A 1 92 ? 7.266 -0.452 -0.869 1.00 87.50 92 LEU A N 1
ATOM 727 C CA . LEU A 1 92 ? 8.462 0.255 -0.431 1.00 87.50 92 LEU A CA 1
ATOM 728 C C . LEU A 1 92 ? 9.735 -0.510 -0.809 1.00 87.50 92 LEU A C 1
ATOM 730 O O . LEU A 1 92 ? 10.642 0.073 -1.397 1.00 87.50 92 LEU A O 1
ATOM 734 N N . THR A 1 93 ? 9.798 -1.810 -0.519 1.00 88.06 93 THR A N 1
ATOM 735 C CA . THR A 1 93 ? 10.943 -2.659 -0.872 1.00 88.06 93 THR A CA 1
ATOM 736 C C . THR A 1 93 ? 11.165 -2.696 -2.377 1.00 88.06 93 THR A C 1
ATOM 738 O O . THR A 1 93 ? 12.295 -2.540 -2.828 1.00 88.06 93 THR A O 1
ATOM 741 N N . LEU A 1 94 ? 10.102 -2.864 -3.160 1.00 83.25 94 LEU A N 1
ATOM 742 C CA . LEU A 1 94 ? 10.195 -2.940 -4.612 1.00 83.25 94 LEU A CA 1
ATOM 743 C C . LEU A 1 94 ? 10.675 -1.608 -5.211 1.00 83.25 94 LEU A C 1
ATOM 745 O O . LEU A 1 94 ? 11.565 -1.611 -6.059 1.00 83.25 94 LEU A O 1
ATOM 749 N N . ASN A 1 95 ? 10.192 -0.481 -4.686 1.00 79.06 95 ASN A N 1
ATOM 750 C CA . ASN A 1 95 ? 10.656 0.854 -5.069 1.00 79.06 95 ASN A CA 1
ATOM 751 C C . ASN A 1 95 ? 12.127 1.105 -4.688 1.00 79.06 95 ASN A C 1
ATOM 753 O O . ASN A 1 95 ? 12.851 1.745 -5.447 1.00 79.06 95 ASN A O 1
ATOM 757 N N . ILE A 1 96 ? 12.589 0.588 -3.540 1.00 82.69 96 ILE A N 1
ATOM 758 C CA . ILE A 1 96 ? 14.000 0.671 -3.126 1.00 82.69 96 ILE A CA 1
ATOM 759 C C . ILE A 1 96 ? 14.888 -0.160 -4.060 1.00 82.69 96 ILE A C 1
ATOM 761 O O . ILE A 1 96 ? 15.918 0.329 -4.517 1.00 82.69 96 ILE A O 1
ATOM 765 N N . VAL A 1 97 ? 14.496 -1.402 -4.356 1.00 81.62 97 VAL A N 1
ATOM 766 C CA . VAL A 1 97 ? 15.290 -2.335 -5.175 1.00 81.62 97 VAL A CA 1
ATOM 767 C C . VAL A 1 97 ? 15.409 -1.858 -6.621 1.00 81.62 97 VAL A C 1
ATOM 769 O O . VAL A 1 97 ? 16.463 -2.016 -7.231 1.00 81.62 97 VAL A O 1
ATOM 772 N N . GLN A 1 98 ? 14.355 -1.257 -7.171 1.00 74.94 98 GLN A N 1
ATOM 773 C CA . GLN A 1 98 ? 14.374 -0.746 -8.541 1.00 74.94 98 GLN A CA 1
ATOM 774 C C . GLN A 1 98 ? 15.112 0.593 -8.687 1.00 74.94 98 GLN A C 1
ATOM 776 O O . GLN A 1 98 ? 15.395 1.004 -9.808 1.00 74.94 98 GLN A O 1
ATOM 781 N N . GLY A 1 99 ? 15.425 1.283 -7.582 1.00 68.81 99 GLY A N 1
ATOM 782 C CA . GLY A 1 99 ? 16.093 2.589 -7.615 1.00 68.81 99 GLY A CA 1
ATOM 783 C C . GLY A 1 99 ? 15.274 3.690 -8.306 1.00 68.81 99 GLY A C 1
ATOM 784 O O . GLY A 1 99 ? 15.810 4.750 -8.617 1.00 68.81 99 GLY A O 1
ATOM 785 N N . THR A 1 100 ? 13.985 3.444 -8.554 1.00 62.09 100 THR A N 1
ATOM 786 C CA . THR A 1 100 ? 13.097 4.282 -9.375 1.00 62.09 100 THR A CA 1
ATOM 787 C C . THR A 1 100 ? 12.657 5.563 -8.675 1.00 62.09 100 THR A C 1
ATOM 789 O O . THR A 1 100 ? 12.219 6.509 -9.325 1.00 62.09 100 THR A O 1
ATOM 792 N N . PHE A 1 101 ? 12.735 5.594 -7.345 1.00 66.94 101 PHE A N 1
ATOM 793 C CA . PHE A 1 101 ? 12.130 6.633 -6.519 1.00 66.94 101 PHE A CA 1
ATOM 794 C C . PHE A 1 101 ? 13.156 7.490 -5.788 1.00 66.94 101 PHE A C 1
ATOM 796 O O . PHE A 1 101 ? 14.230 7.032 -5.392 1.00 66.94 101 PHE A O 1
ATOM 803 N N . ARG A 1 102 ? 12.802 8.761 -5.567 1.00 69.81 102 ARG A N 1
ATOM 804 C CA . ARG A 1 102 ? 13.640 9.685 -4.802 1.00 69.81 102 ARG A CA 1
ATOM 805 C C . ARG A 1 102 ? 13.596 9.288 -3.325 1.00 69.81 102 ARG A C 1
ATOM 807 O O . ARG A 1 102 ? 12.592 8.783 -2.830 1.00 69.81 102 ARG A O 1
ATOM 814 N N . VAL A 1 103 ? 14.660 9.602 -2.583 1.00 76.19 103 VAL A N 1
ATOM 815 C CA . VAL A 1 103 ? 14.747 9.371 -1.122 1.00 76.19 103 VAL A CA 1
ATOM 816 C C . VAL A 1 103 ? 13.524 9.929 -0.375 1.00 76.19 103 VAL A C 1
ATOM 818 O O . VAL A 1 103 ? 13.071 9.340 0.604 1.00 76.19 103 VAL A O 1
ATOM 821 N N . MET A 1 104 ? 12.948 11.028 -0.873 1.00 75.31 104 MET A N 1
ATOM 822 C CA . MET A 1 104 ? 11.722 11.625 -0.339 1.00 75.31 104 MET A CA 1
ATOM 823 C C . MET A 1 104 ? 10.513 10.676 -0.404 1.00 75.31 104 MET A C 1
ATOM 825 O O . MET A 1 104 ? 9.771 10.569 0.568 1.00 75.31 104 MET A O 1
ATOM 829 N N . ASP A 1 105 ? 10.330 9.945 -1.501 1.00 73.44 105 ASP A N 1
ATOM 830 C CA . ASP A 1 105 ? 9.174 9.059 -1.700 1.00 73.44 105 ASP A CA 1
ATOM 831 C C . ASP A 1 105 ? 9.269 7.814 -0.805 1.00 73.44 105 ASP A C 1
ATOM 833 O O . ASP A 1 105 ? 8.273 7.343 -0.245 1.00 73.44 105 ASP A O 1
ATOM 837 N N . ILE A 1 106 ? 10.498 7.331 -0.597 1.00 80.56 106 ILE A N 1
ATOM 838 C CA . ILE A 1 106 ? 10.827 6.265 0.357 1.00 80.56 106 ILE A CA 1
ATOM 839 C C . ILE A 1 106 ? 10.510 6.731 1.785 1.00 80.56 106 ILE A C 1
ATOM 841 O O . ILE A 1 106 ? 9.852 6.011 2.538 1.00 80.56 106 ILE A O 1
ATOM 845 N N . ALA A 1 107 ? 10.924 7.949 2.153 1.00 83.56 107 ALA A N 1
ATOM 846 C CA . ALA A 1 107 ? 10.678 8.514 3.479 1.00 83.56 107 ALA A CA 1
ATOM 847 C C . ALA A 1 107 ? 9.179 8.716 3.759 1.00 83.56 107 ALA A C 1
ATOM 849 O O . ALA A 1 107 ? 8.704 8.361 4.840 1.00 83.56 107 ALA A O 1
ATOM 850 N N . LEU A 1 108 ? 8.421 9.226 2.783 1.00 82.44 108 LEU A N 1
ATOM 851 C CA . LEU A 1 108 ? 6.969 9.392 2.893 1.00 82.44 108 LEU A CA 1
ATOM 852 C C . LEU A 1 108 ? 6.256 8.045 3.054 1.00 82.44 108 LEU A C 1
ATOM 854 O O . LEU A 1 108 ? 5.396 7.901 3.924 1.00 82.44 108 LEU A O 1
ATOM 858 N N . SER A 1 109 ? 6.654 7.041 2.272 1.00 82.81 109 SER A N 1
ATOM 859 C CA . SER A 1 109 ? 6.094 5.687 2.343 1.00 82.81 109 SER A CA 1
ATOM 860 C C . SER A 1 109 ? 6.381 5.018 3.691 1.00 82.81 109 SER A C 1
ATOM 862 O O . SER A 1 109 ? 5.475 4.472 4.324 1.00 82.81 109 SER A O 1
ATOM 864 N N . ALA A 1 110 ? 7.620 5.111 4.182 1.00 87.38 110 ALA A N 1
ATOM 865 C CA . ALA A 1 110 ? 7.990 4.611 5.505 1.00 87.38 110 ALA A CA 1
ATOM 866 C C . ALA A 1 110 ? 7.232 5.345 6.626 1.00 87.38 110 ALA A C 1
ATOM 868 O O . ALA A 1 110 ? 6.728 4.712 7.558 1.00 87.38 110 ALA A O 1
ATOM 869 N N . GLY A 1 111 ? 7.088 6.669 6.510 1.00 88.88 111 GLY A N 1
ATOM 870 C CA . GLY A 1 111 ? 6.298 7.485 7.430 1.00 88.88 111 GLY A CA 1
ATOM 871 C C . GLY A 1 111 ? 4.832 7.051 7.482 1.00 88.88 111 GLY A C 1
ATOM 872 O O . GLY A 1 111 ? 4.281 6.880 8.571 1.00 88.88 111 GLY A O 1
ATOM 873 N N . LEU A 1 112 ? 4.217 6.786 6.326 1.00 88.50 112 LEU A N 1
ATOM 874 C CA . LEU A 1 112 ? 2.840 6.298 6.238 1.00 88.50 112 LEU A CA 1
ATOM 875 C C . LEU A 1 112 ? 2.663 4.941 6.936 1.00 88.50 112 LEU A C 1
ATOM 877 O O . LEU A 1 112 ? 1.699 4.760 7.683 1.00 88.50 112 LEU A O 1
ATOM 881 N N . ILE A 1 113 ? 3.607 4.010 6.754 1.00 90.19 113 ILE A N 1
ATOM 882 C CA . ILE A 1 113 ? 3.598 2.708 7.442 1.00 90.19 113 ILE A CA 1
ATOM 883 C C . ILE A 1 113 ? 3.639 2.903 8.964 1.00 90.19 113 ILE A C 1
ATOM 885 O O . ILE A 1 113 ? 2.833 2.311 9.684 1.00 90.19 113 ILE A O 1
ATOM 889 N N . ILE A 1 114 ? 4.529 3.766 9.466 1.00 91.12 114 ILE A N 1
ATOM 890 C CA . ILE A 1 114 ? 4.644 4.059 10.904 1.00 91.12 114 ILE A CA 1
ATOM 891 C C . ILE A 1 114 ? 3.335 4.643 11.448 1.00 91.12 114 ILE A C 1
ATOM 893 O O . ILE A 1 114 ? 2.837 4.187 12.482 1.00 91.12 114 ILE A O 1
ATOM 897 N N . VAL A 1 115 ? 2.747 5.617 10.746 1.00 90.62 115 VAL A N 1
ATOM 898 C CA . VAL A 1 115 ? 1.466 6.229 11.132 1.00 90.62 115 VAL A CA 1
ATOM 899 C C . VAL A 1 115 ? 0.361 5.174 11.201 1.00 90.62 115 VAL A C 1
ATOM 901 O O . VAL A 1 115 ? -0.361 5.113 12.197 1.00 90.62 115 VAL A O 1
ATOM 904 N N . LEU A 1 116 ? 0.260 4.296 10.201 1.00 87.94 116 LEU A N 1
ATOM 905 C CA . LEU A 1 116 ? -0.723 3.211 10.193 1.00 87.94 116 LEU A CA 1
ATOM 906 C C . LEU A 1 116 ? -0.525 2.237 11.356 1.00 87.94 116 LEU A C 1
ATOM 908 O O . LEU A 1 116 ? -1.504 1.877 12.007 1.00 87.94 116 LEU A O 1
ATOM 912 N N . ILE A 1 117 ? 0.713 1.857 11.681 1.00 89.00 117 ILE A N 1
ATOM 913 C CA . ILE A 1 117 ? 1.001 1.004 12.846 1.00 89.00 117 ILE A CA 1
ATOM 914 C C . ILE A 1 117 ? 0.512 1.675 14.136 1.00 89.00 117 ILE A C 1
ATOM 916 O O . ILE A 1 117 ? -0.143 1.029 14.958 1.00 89.00 117 ILE A O 1
ATOM 920 N N . ILE A 1 118 ? 0.780 2.972 14.314 1.00 88.06 118 ILE A N 1
ATOM 921 C CA . ILE A 1 118 ? 0.340 3.732 15.495 1.00 88.06 118 ILE A CA 1
ATOM 922 C C . ILE A 1 118 ? -1.191 3.800 15.572 1.00 88.06 118 ILE A C 1
ATOM 924 O O . ILE A 1 118 ? -1.749 3.703 16.669 1.00 88.06 118 ILE A O 1
ATOM 928 N N . LEU A 1 119 ? -1.874 3.947 14.434 1.00 85.88 119 LEU A N 1
ATOM 929 C CA . LEU A 1 119 ? -3.337 4.007 14.366 1.00 85.88 119 LEU A CA 1
ATOM 930 C C . LEU A 1 119 ? -3.997 2.637 14.584 1.00 85.88 119 LEU A C 1
ATOM 932 O O . LEU A 1 119 ? -5.008 2.564 15.283 1.00 85.88 119 LEU A O 1
ATOM 936 N N . PHE A 1 120 ? -3.416 1.553 14.065 1.00 83.62 120 PHE A N 1
ATOM 937 C CA . PHE A 1 120 ? -3.937 0.194 14.239 1.00 83.62 120 PHE A CA 1
ATOM 938 C C . PHE A 1 120 ? -3.660 -0.394 15.627 1.00 83.62 120 PHE A C 1
ATOM 940 O O . PHE A 1 120 ? -4.500 -1.122 16.161 1.00 83.62 120 PHE A O 1
ATOM 947 N N . ARG A 1 121 ? -2.519 -0.071 16.251 1.00 83.44 121 ARG A N 1
ATOM 948 C CA . ARG A 1 121 ? -2.103 -0.616 17.558 1.00 83.44 121 ARG A CA 1
ATOM 949 C C . ARG A 1 121 ? -3.171 -0.532 18.666 1.00 83.44 121 ARG A C 1
ATOM 951 O O . ARG A 1 121 ? -3.403 -1.552 19.312 1.00 83.44 121 ARG A O 1
ATOM 958 N N . PRO A 1 122 ? -3.841 0.609 18.922 1.00 77.31 122 PRO A N 1
ATOM 959 C CA . PRO A 1 122 ? -4.882 0.687 19.950 1.00 77.31 122 PRO A CA 1
ATOM 960 C C . PRO A 1 122 ? -6.180 -0.029 19.554 1.00 77.31 122 PRO A C 1
ATOM 962 O O . PRO A 1 122 ? -6.997 -0.324 20.424 1.00 77.31 122 PRO A O 1
ATOM 965 N N . LEU A 1 123 ? -6.380 -0.301 18.262 1.00 75.44 123 LEU A N 1
ATOM 966 C CA . LEU A 1 123 ? -7.575 -0.959 17.737 1.00 75.44 123 LEU A CA 1
ATOM 967 C C . LEU A 1 123 ? -7.467 -2.482 17.775 1.00 75.44 123 LEU A C 1
ATOM 969 O O . LEU A 1 123 ? -8.486 -3.157 17.736 1.00 75.44 123 LEU A O 1
ATOM 973 N N . TRP A 1 124 ? -6.261 -3.029 17.926 1.00 78.62 124 TRP A N 1
ATOM 974 C CA . TRP A 1 124 ? -5.996 -4.470 17.937 1.00 78.62 124 TRP A CA 1
ATOM 975 C C . TRP A 1 124 ? -6.919 -5.321 18.813 1.00 78.62 124 TRP A C 1
ATOM 977 O O . TRP A 1 124 ? -7.382 -6.355 18.332 1.00 78.62 124 TRP A O 1
ATOM 987 N N . PRO A 1 125 ? -7.243 -4.912 20.059 1.00 78.38 125 PRO A N 1
ATOM 988 C CA . PRO A 1 125 ? -8.166 -5.674 20.901 1.00 78.38 125 PRO A CA 1
ATOM 989 C C . PRO A 1 125 ? -9.584 -5.777 20.315 1.00 78.38 125 PRO A C 1
ATOM 991 O O . PRO A 1 125 ? -10.326 -6.692 20.669 1.00 78.38 125 PRO A O 1
ATOM 994 N N . TYR A 1 126 ? -9.946 -4.851 19.423 1.00 70.44 126 TYR A N 1
ATOM 995 C CA . TYR A 1 126 ? -11.262 -4.702 18.802 1.00 70.44 126 TYR A CA 1
ATOM 996 C C . TYR A 1 126 ? -11.322 -5.227 17.357 1.00 70.44 126 TYR A C 1
ATOM 998 O O . TYR A 1 126 ? -12.408 -5.306 16.791 1.00 70.44 126 TYR A O 1
ATOM 1006 N N . LEU A 1 127 ? -10.184 -5.587 16.751 1.00 66.69 127 LEU A N 1
ATOM 1007 C CA . LEU A 1 127 ? -10.097 -6.106 15.376 1.00 66.69 127 LEU A CA 1
ATOM 1008 C C . LEU A 1 127 ? -10.303 -7.639 15.298 1.00 66.69 127 LEU A C 1
ATOM 1010 O O . LEU A 1 127 ? -9.765 -8.264 14.387 1.00 66.69 127 LEU A O 1
ATOM 1014 N N . LYS A 1 128 ? -11.020 -8.242 16.259 1.00 61.06 128 LYS A N 1
ATOM 1015 C CA . LYS A 1 128 ? -11.303 -9.690 16.279 1.00 61.06 128 LYS A CA 1
ATOM 1016 C C . LYS A 1 128 ? -12.079 -10.145 15.050 1.00 61.06 128 LYS A C 1
ATOM 1018 O O . LYS A 1 128 ? -12.999 -9.401 14.644 1.00 61.06 128 LYS A O 1
#

Secondary structure (DSSP, 8-state):
----------HHHHHHHHHHHHHHHHHHHHHHHHHHHHHHTTSSPPPTT--GGGHHHHHHHHHHHHHHHHHHHTT-HHHHHHHHHHHHHHHHHHHHHHT-S-HHHHHHHHHHHHHHHHHHGGGGGG--

Foldseek 3Di:
DDPDPPPPPCVVVLVVVLVVLLVVQLVCLVVQLVVLVCCLVVNDPDDPQDDSVCSVVSNVLSVQSNVLSVCCVDLNNVSSLVSNLVSLVVVLVVCVVSVRDDPVVSVVSVVSSVSSCVSCVVCVVVSD

pLDDT: mean 81.57, std 10.82, range [51.72, 93.31]

Sequence (128 aa):
MPRLSKKRDERPARHWLLSVILAMLAATFLLGAPYFFLAWIGVENPPPGWPDASLPLYVVINAFGAASVLAVYFWWKRWGAYGVLATLATLLTLNIVQGTFRVMDIALSAGLIIVLIILFRPLWPYLK